Protein AF-A0A967WTF5-F1 (afdb_monomer_lite)

Sequence (83 aa):
MFYILHGPEEFERSREVARLRAQLAAGDQAMAQLNTTVLDGKNLTLGELRHACDTVPFMYDRRLVVVHGLLGWLAPTKRGKGA

Foldseek 3Di:
DDDDDDDPDPVVSVVVVVVVLCVQQVNDPVLSVQQEAEEELVVDDPVNVVVNQPDDRDPGDHHHYHYPCNCVNVPPDPPDPDD

Radius of gyration: 15.48 Å; chains: 1; bounding box: 43×18×48 Å

Structure (mmCIF, N/CA/C/O backbone):
data_AF-A0A967WTF5-F1
#
_entry.id   AF-A0A967WTF5-F1
#
loop_
_atom_site.group_PDB
_atom_site.id
_atom_site.type_symbol
_atom_site.label_atom_id
_atom_site.label_alt_id
_atom_site.label_comp_id
_atom_site.label_asym_id
_atom_site.label_entity_id
_atom_site.label_seq_id
_atom_site.pdbx_PDB_ins_code
_atom_site.Cartn_x
_atom_site.Cartn_y
_atom_site.Cartn_z
_atom_site.occupancy
_atom_site.B_iso_or_equiv
_atom_site.auth_seq_id
_atom_site.auth_comp_id
_atom_site.auth_asym_id
_atom_site.auth_atom_id
_atom_site.pdbx_PDB_model_num
ATOM 1 N N . MET A 1 1 ? -3.020 -11.737 -5.086 1.00 86.62 1 MET A N 1
ATOM 2 C CA . MET A 1 1 ? -2.371 -12.002 -3.782 1.00 86.62 1 MET A CA 1
ATOM 3 C C . MET A 1 1 ? -2.796 -10.903 -2.828 1.00 86.62 1 MET A C 1
ATOM 5 O O . MET A 1 1 ? -2.817 -9.760 -3.264 1.00 86.62 1 MET A O 1
ATOM 9 N N . PHE A 1 2 ? -3.133 -11.226 -1.581 1.00 91.81 2 PHE A N 1
ATOM 10 C CA . PHE A 1 2 ? -3.555 -10.235 -0.587 1.00 91.81 2 PHE A CA 1
ATOM 11 C C . PHE A 1 2 ? -2.662 -10.317 0.649 1.00 91.81 2 PHE A C 1
ATOM 13 O O . PHE A 1 2 ? -2.326 -11.412 1.091 1.00 91.81 2 PHE A O 1
ATOM 20 N N . TYR A 1 3 ? -2.302 -9.157 1.195 1.00 94.12 3 TYR A N 1
ATOM 21 C CA . TYR A 1 3 ? -1.534 -9.025 2.428 1.00 94.12 3 TYR A CA 1
ATOM 22 C C . TYR A 1 3 ? -2.329 -8.183 3.418 1.00 94.12 3 TYR A C 1
ATOM 24 O O . TYR A 1 3 ? -2.941 -7.186 3.037 1.00 94.12 3 TYR A O 1
ATOM 32 N N . ILE A 1 4 ? -2.291 -8.572 4.688 1.00 94.19 4 ILE A N 1
ATOM 33 C CA . ILE A 1 4 ? -2.843 -7.785 5.786 1.00 94.19 4 ILE A CA 1
ATOM 34 C C . ILE A 1 4 ? -1.692 -7.450 6.724 1.00 94.19 4 ILE A C 1
ATOM 36 O O . ILE A 1 4 ? -1.159 -8.326 7.399 1.00 94.19 4 ILE A O 1
ATOM 40 N N . LEU A 1 5 ? -1.318 -6.173 6.761 1.00 94.44 5 LEU A N 1
ATOM 41 C CA . LEU A 1 5 ? -0.322 -5.654 7.692 1.00 94.44 5 LEU A CA 1
ATOM 42 C C . LEU A 1 5 ? -1.057 -5.031 8.882 1.00 94.44 5 LEU A C 1
ATOM 44 O O . LEU A 1 5 ? -1.709 -3.996 8.744 1.00 94.44 5 LEU A O 1
ATOM 48 N N . HIS A 1 6 ? -0.981 -5.678 10.045 1.00 91.62 6 HIS A N 1
ATOM 49 C CA . HIS A 1 6 ? -1.653 -5.251 11.274 1.00 91.62 6 HIS A CA 1
ATOM 50 C C . HIS A 1 6 ? -0.694 -5.292 12.473 1.00 91.62 6 HIS A C 1
ATOM 52 O O . HIS A 1 6 ? 0.378 -5.882 12.400 1.00 91.62 6 HIS A O 1
ATOM 58 N N . GLY A 1 7 ? -1.087 -4.667 13.583 1.00 90.44 7 GLY A N 1
ATOM 59 C CA . GLY A 1 7 ? -0.244 -4.490 14.775 1.00 90.44 7 GLY A CA 1
ATOM 60 C C . GLY A 1 7 ? -0.099 -3.009 15.129 1.00 90.44 7 GLY A C 1
ATOM 61 O O . GLY A 1 7 ? -0.477 -2.185 14.308 1.00 90.44 7 GLY A O 1
ATOM 62 N N . PRO A 1 8 ? 0.377 -2.644 16.326 1.00 89.25 8 PRO A N 1
ATOM 63 C CA . PRO A 1 8 ? 0.494 -1.244 16.748 1.00 89.25 8 PRO A CA 1
ATOM 64 C C . PRO A 1 8 ? 1.663 -0.504 16.075 1.00 89.25 8 PRO A C 1
ATOM 66 O O . PRO A 1 8 ? 1.565 0.697 15.838 1.00 89.25 8 PRO A O 1
ATOM 69 N N . GLU A 1 9 ? 2.722 -1.227 15.704 1.00 94.75 9 GLU A N 1
ATOM 70 C CA . GLU A 1 9 ? 3.973 -0.662 15.191 1.00 94.75 9 GLU A CA 1
ATOM 71 C C . GLU A 1 9 ? 3.828 -0.112 13.765 1.00 94.75 9 GLU A C 1
ATOM 73 O O . GLU A 1 9 ? 3.835 -0.845 12.773 1.00 94.75 9 GLU A O 1
ATOM 78 N N . GLU A 1 10 ? 3.706 1.209 13.644 1.00 90.81 10 GLU A N 1
ATOM 79 C CA . GLU A 1 10 ? 3.569 1.875 12.348 1.00 90.81 10 GLU A CA 1
ATOM 80 C C . GLU A 1 10 ? 4.822 1.753 11.483 1.00 90.81 10 GLU A C 1
ATOM 82 O O . GLU A 1 10 ? 4.711 1.489 10.285 1.00 90.81 10 GLU A O 1
ATOM 87 N N . PHE A 1 11 ? 6.000 1.884 12.095 1.00 94.12 11 PHE A N 1
ATOM 88 C CA . PHE A 1 11 ? 7.275 1.823 11.389 1.00 94.12 11 PHE A CA 1
ATOM 89 C C . PHE A 1 11 ? 7.463 0.488 10.658 1.00 94.12 11 PHE A C 1
ATOM 91 O O . PHE A 1 11 ? 7.770 0.479 9.466 1.00 94.12 11 PHE A O 1
ATOM 98 N N . GLU A 1 12 ? 7.195 -0.635 11.329 1.00 94.25 12 GLU A N 1
ATOM 99 C CA . GLU A 1 12 ? 7.336 -1.969 10.733 1.00 94.25 12 GLU A CA 1
ATOM 100 C C . GLU A 1 12 ? 6.345 -2.198 9.585 1.00 94.25 12 GLU A C 1
ATOM 102 O O . GLU A 1 12 ? 6.723 -2.724 8.536 1.00 94.25 12 GLU A O 1
ATOM 107 N N . ARG A 1 13 ? 5.092 -1.733 9.717 1.00 94.25 13 ARG A N 1
ATOM 108 C CA . ARG A 1 13 ? 4.116 -1.813 8.614 1.00 94.25 13 ARG A CA 1
ATOM 109 C C . ARG A 1 13 ? 4.584 -1.012 7.400 1.00 94.25 13 ARG A C 1
ATOM 111 O O . ARG A 1 13 ? 4.556 -1.526 6.285 1.00 94.25 13 ARG A O 1
ATOM 118 N N . SER A 1 14 ? 5.038 0.223 7.606 1.00 93.12 14 SER A N 1
ATOM 119 C CA . SER A 1 14 ? 5.533 1.089 6.529 1.00 93.12 14 SER A CA 1
ATOM 120 C C . SER A 1 14 ? 6.786 0.514 5.864 1.00 93.12 14 SER A C 1
ATOM 122 O O . SER A 1 14 ? 6.917 0.555 4.638 1.00 93.12 14 SER A O 1
ATOM 124 N N . ARG A 1 15 ? 7.678 -0.095 6.652 1.00 95.12 15 ARG A N 1
ATOM 125 C CA . ARG A 1 15 ? 8.871 -0.788 6.160 1.00 95.12 15 ARG A CA 1
ATOM 126 C C . ARG A 1 15 ? 8.515 -1.990 5.287 1.00 95.12 15 ARG A C 1
ATOM 128 O O . ARG A 1 15 ? 9.116 -2.163 4.227 1.00 95.12 15 ARG A O 1
ATOM 135 N N . GLU A 1 16 ? 7.521 -2.783 5.677 1.00 95.19 16 GLU A N 1
ATOM 136 C CA . GLU A 1 16 ? 7.093 -3.935 4.880 1.00 95.19 16 GLU A CA 1
ATOM 137 C C . GLU A 1 16 ? 6.393 -3.515 3.577 1.00 95.19 16 GLU A C 1
ATOM 139 O O . GLU A 1 16 ? 6.653 -4.100 2.524 1.00 95.19 16 GLU A O 1
ATOM 144 N N . VAL A 1 17 ? 5.597 -2.438 3.591 1.00 94.06 17 VAL A N 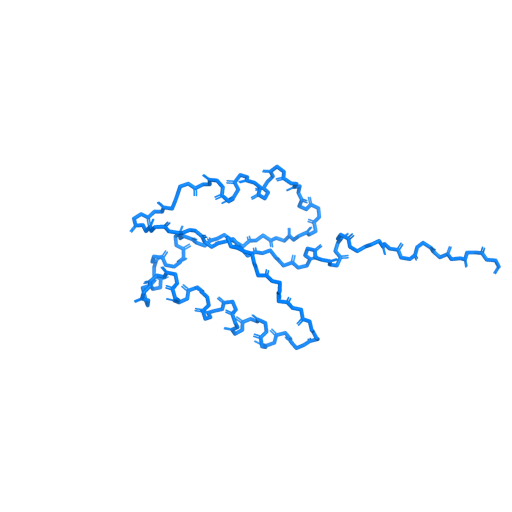1
ATOM 145 C CA . VAL A 1 17 ? 5.049 -1.847 2.354 1.00 94.06 17 VAL A CA 1
ATOM 146 C C . VAL A 1 17 ? 6.174 -1.399 1.416 1.00 94.06 17 VAL A C 1
ATOM 148 O O . VAL A 1 17 ? 6.135 -1.697 0.220 1.00 94.06 17 VAL A O 1
ATOM 151 N N . ALA A 1 18 ? 7.202 -0.727 1.943 1.00 92.75 18 ALA A N 1
ATOM 152 C CA . ALA A 1 18 ? 8.360 -0.316 1.152 1.00 92.75 18 ALA A CA 1
ATOM 153 C C . ALA A 1 18 ? 9.107 -1.524 0.557 1.00 92.75 18 ALA A C 1
ATOM 155 O O . ALA A 1 18 ? 9.505 -1.490 -0.610 1.00 92.75 18 ALA A O 1
ATOM 156 N N . ARG A 1 19 ? 9.232 -2.619 1.320 1.00 93.12 19 ARG A N 1
ATOM 157 C CA . ARG A 1 19 ? 9.824 -3.880 0.851 1.00 93.12 19 ARG A CA 1
ATOM 158 C C . ARG A 1 19 ? 9.035 -4.481 -0.314 1.00 93.12 19 ARG A C 1
ATOM 160 O O . ARG A 1 19 ? 9.634 -4.829 -1.331 1.00 93.12 19 ARG A O 1
ATOM 167 N N . LEU A 1 20 ? 7.707 -4.566 -0.197 1.00 92.62 20 LEU A N 1
ATOM 168 C CA . LEU A 1 20 ? 6.828 -5.069 -1.262 1.00 92.62 20 LEU A CA 1
ATOM 169 C C . LEU A 1 20 ? 6.924 -4.210 -2.527 1.00 92.62 20 LEU A C 1
ATOM 171 O O . LEU A 1 20 ? 7.033 -4.735 -3.635 1.00 92.62 20 LEU A O 1
ATOM 175 N N . ARG A 1 21 ? 6.943 -2.885 -2.360 1.00 91.19 21 ARG A N 1
ATOM 176 C CA . ARG A 1 21 ? 7.089 -1.935 -3.464 1.00 91.19 21 ARG A CA 1
ATOM 177 C C . ARG A 1 21 ? 8.430 -2.098 -4.192 1.00 91.19 21 ARG A C 1
ATOM 179 O O . ARG A 1 21 ? 8.454 -2.078 -5.418 1.00 91.19 21 ARG A O 1
ATOM 186 N N . ALA A 1 22 ? 9.530 -2.304 -3.466 1.00 90.06 22 ALA A N 1
ATOM 187 C CA . ALA A 1 22 ? 10.846 -2.535 -4.067 1.00 90.06 22 ALA A CA 1
ATOM 188 C C . ALA A 1 22 ? 10.925 -3.868 -4.834 1.00 90.06 22 ALA A C 1
ATOM 190 O O . ALA A 1 22 ? 11.524 -3.926 -5.908 1.00 90.06 22 ALA A O 1
ATOM 191 N N . GLN A 1 23 ? 10.289 -4.925 -4.314 1.00 88.81 23 GLN A N 1
ATOM 192 C CA . GLN A 1 23 ? 10.212 -6.227 -4.987 1.00 88.81 23 GLN A CA 1
ATOM 193 C C . GLN A 1 23 ? 9.389 -6.179 -6.275 1.00 88.81 23 GLN A C 1
ATOM 195 O O . GLN A 1 23 ? 9.723 -6.878 -7.230 1.00 88.81 23 GLN A O 1
ATOM 200 N N . LEU A 1 24 ? 8.324 -5.368 -6.307 1.00 86.19 24 LEU A N 1
ATOM 201 C CA . LEU A 1 24 ? 7.454 -5.234 -7.477 1.00 86.19 24 LEU A CA 1
ATOM 202 C C . LEU A 1 24 ? 8.232 -4.779 -8.711 1.00 86.19 24 LEU A C 1
ATOM 204 O O . LEU A 1 24 ? 8.003 -5.302 -9.793 1.00 86.19 24 LEU A O 1
ATOM 208 N N . ALA A 1 25 ? 9.144 -3.828 -8.524 1.00 82.69 25 ALA A N 1
ATOM 209 C CA . ALA A 1 25 ? 9.828 -3.138 -9.605 1.00 82.69 25 ALA A CA 1
ATOM 210 C C . ALA A 1 25 ? 11.286 -3.574 -9.797 1.00 82.69 25 ALA A C 1
ATOM 212 O O . ALA A 1 25 ? 12.076 -2.816 -10.350 1.00 82.69 25 ALA A O 1
ATOM 213 N N . ALA A 1 26 ? 11.675 -4.743 -9.272 1.00 84.88 26 ALA A N 1
ATOM 214 C CA . ALA A 1 26 ? 13.053 -5.245 -9.331 1.00 84.88 26 ALA A CA 1
ATOM 215 C C . ALA A 1 26 ? 14.118 -4.192 -8.929 1.00 84.88 26 ALA A C 1
ATOM 217 O O . ALA A 1 26 ? 15.225 -4.175 -9.460 1.00 84.88 26 ALA A O 1
ATOM 218 N N . GLY A 1 27 ? 13.778 -3.301 -7.988 1.00 79.94 27 GLY A N 1
ATOM 219 C CA . GLY A 1 27 ? 14.636 -2.194 -7.549 1.00 79.94 27 GLY A CA 1
ATOM 220 C C . GLY A 1 27 ? 14.458 -0.854 -8.284 1.00 79.94 27 GLY A C 1
ATOM 221 O O . GLY A 1 27 ? 14.953 0.155 -7.784 1.00 79.94 27 GLY A O 1
ATOM 222 N N . ASP A 1 28 ? 13.711 -0.786 -9.389 1.00 88.44 28 ASP A N 1
ATOM 223 C CA . ASP A 1 28 ? 13.412 0.456 -10.113 1.00 88.44 28 ASP A CA 1
ATOM 224 C C . ASP A 1 28 ? 12.331 1.286 -9.395 1.00 88.44 28 ASP A C 1
ATOM 226 O O . ASP A 1 28 ? 11.135 0.983 -9.395 1.00 88.44 28 ASP A O 1
ATOM 230 N N . GLN A 1 29 ? 12.749 2.390 -8.779 1.00 87.44 29 GLN A N 1
ATOM 231 C CA . GLN A 1 29 ? 11.844 3.260 -8.030 1.00 87.44 29 GLN A CA 1
ATOM 232 C C . GLN A 1 29 ? 10.823 4.000 -8.900 1.00 87.44 29 GLN A C 1
ATOM 234 O O . GLN A 1 29 ? 9.750 4.334 -8.391 1.00 87.44 29 GLN A O 1
ATOM 239 N N . ALA A 1 30 ? 11.127 4.282 -10.168 1.00 88.44 30 ALA A N 1
ATOM 240 C CA . ALA A 1 30 ? 10.194 4.950 -11.071 1.00 88.44 30 ALA A CA 1
ATOM 241 C C . ALA A 1 30 ? 9.074 3.982 -11.470 1.00 88.44 30 ALA A C 1
ATOM 243 O O . ALA A 1 30 ? 7.892 4.308 -11.345 1.00 88.44 30 ALA A O 1
ATOM 244 N N . MET A 1 31 ? 9.439 2.749 -11.828 1.00 90.38 31 MET A N 1
ATOM 245 C CA . MET A 1 31 ? 8.472 1.701 -12.168 1.00 90.38 31 MET A CA 1
A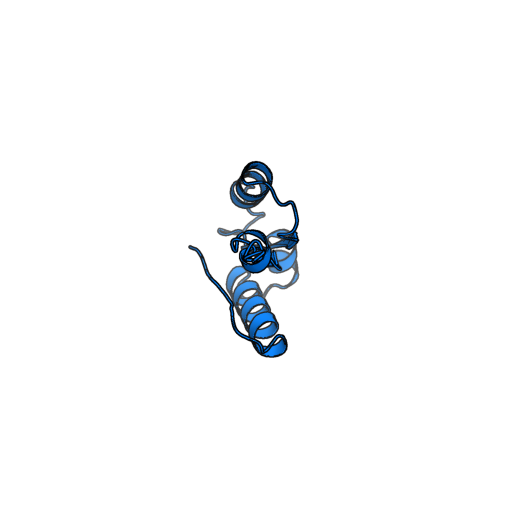TOM 246 C C . MET A 1 31 ? 7.610 1.304 -10.973 1.00 90.38 31 MET A C 1
ATOM 248 O O . MET A 1 31 ? 6.408 1.077 -11.123 1.00 90.38 31 MET A O 1
ATOM 252 N N . ALA A 1 32 ? 8.186 1.300 -9.768 1.00 91.19 32 ALA A N 1
ATOM 253 C CA . ALA A 1 32 ? 7.436 1.067 -8.542 1.00 91.19 32 ALA A CA 1
ATOM 254 C C . ALA A 1 32 ? 6.354 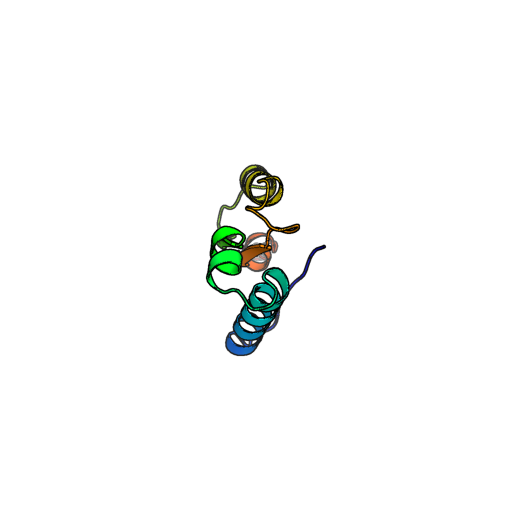2.131 -8.315 1.00 91.19 32 ALA A C 1
ATOM 256 O O . ALA A 1 32 ? 5.237 1.797 -7.927 1.00 91.19 32 ALA A O 1
ATOM 257 N N . GLN A 1 33 ? 6.673 3.405 -8.554 1.00 90.38 33 GLN A N 1
ATOM 258 C CA . GLN A 1 33 ? 5.730 4.512 -8.377 1.00 90.38 33 GLN A CA 1
ATOM 259 C C . GLN A 1 33 ? 4.597 4.470 -9.404 1.00 90.38 33 GLN A C 1
ATOM 261 O O . GLN A 1 33 ? 3.440 4.603 -9.019 1.00 90.38 33 GLN A O 1
ATOM 266 N N . LEU A 1 34 ? 4.908 4.213 -10.678 1.00 92.69 34 LEU A N 1
ATOM 267 C CA . LEU A 1 34 ? 3.905 4.125 -11.750 1.00 92.69 34 LEU A CA 1
ATOM 268 C C . LEU A 1 34 ? 2.914 2.968 -11.552 1.00 92.69 34 LEU A C 1
ATOM 270 O O . LEU A 1 34 ? 1.759 3.055 -11.966 1.00 92.69 34 LEU A O 1
ATOM 274 N N . ASN A 1 35 ? 3.356 1.896 -10.893 1.00 94.25 35 ASN A N 1
ATOM 275 C CA . ASN A 1 35 ? 2.567 0.689 -10.660 1.00 94.25 35 ASN A CA 1
ATOM 276 C C . ASN A 1 35 ? 2.017 0.567 -9.233 1.00 94.25 35 ASN A C 1
ATOM 278 O O . ASN A 1 35 ? 1.498 -0.492 -8.875 1.00 94.25 35 ASN A O 1
ATOM 282 N N . THR A 1 36 ? 2.109 1.624 -8.418 1.00 95.25 36 THR A N 1
ATOM 283 C CA . THR A 1 36 ? 1.564 1.642 -7.055 1.00 95.25 36 THR A CA 1
ATOM 284 C C . THR A 1 36 ? 0.396 2.615 -6.940 1.00 95.25 36 THR A C 1
ATOM 286 O O . THR A 1 36 ? 0.458 3.749 -7.401 1.00 95.25 36 THR A O 1
ATOM 289 N N . THR A 1 37 ? -0.679 2.201 -6.275 1.00 96.31 37 THR A N 1
ATOM 290 C CA . THR A 1 37 ? -1.781 3.081 -5.864 1.00 96.31 37 THR A CA 1
ATOM 291 C C . THR A 1 37 ? -1.937 3.021 -4.359 1.00 96.31 37 THR A C 1
ATOM 293 O O . THR A 1 37 ? -1.982 1.932 -3.792 1.00 96.31 37 THR A O 1
ATOM 296 N N . VAL A 1 38 ? -2.029 4.184 -3.719 1.00 95.75 38 VAL A N 1
ATOM 297 C CA . VAL A 1 38 ? -2.278 4.304 -2.281 1.00 95.75 38 VAL A CA 1
ATOM 298 C C . VAL A 1 38 ? -3.670 4.889 -2.087 1.00 95.75 38 VAL A C 1
ATOM 300 O O . VAL A 1 38 ? -3.985 5.929 -2.659 1.00 95.75 38 VAL A O 1
ATOM 303 N N . LEU A 1 39 ? -4.497 4.206 -1.303 1.00 96.75 39 LEU A N 1
ATOM 304 C CA . LEU A 1 39 ? -5.872 4.583 -0.999 1.00 96.75 39 LEU A CA 1
ATOM 305 C C . LEU A 1 39 ? -6.052 4.721 0.516 1.00 96.75 39 LEU A C 1
ATOM 307 O O . LEU A 1 39 ? -5.450 3.978 1.298 1.00 96.75 39 LEU A O 1
ATOM 311 N N . ASP A 1 40 ? -6.920 5.641 0.925 1.00 94.88 40 ASP A N 1
ATOM 312 C CA . ASP A 1 40 ? -7.470 5.666 2.279 1.00 94.88 40 ASP A CA 1
ATOM 313 C C . ASP A 1 40 ? -8.692 4.743 2.316 1.00 94.88 40 ASP A C 1
ATOM 315 O O . ASP A 1 40 ? -9.577 4.839 1.473 1.00 94.88 40 ASP A O 1
ATOM 319 N N . GLY A 1 41 ? -8.725 3.813 3.265 1.00 92.88 41 GLY A N 1
ATOM 320 C CA . GLY A 1 41 ? -9.824 2.876 3.462 1.00 92.88 41 GLY A CA 1
ATOM 321 C C . GLY A 1 41 ? -11.077 3.523 4.050 1.00 92.88 41 GLY A C 1
ATOM 322 O O . GLY A 1 41 ? -12.151 2.925 3.983 1.00 92.88 41 GLY A O 1
ATOM 323 N N . LYS A 1 42 ? -10.977 4.732 4.614 1.00 90.69 42 LYS A N 1
ATOM 324 C CA . LYS A 1 42 ? -12.135 5.480 5.104 1.00 90.69 42 LYS A CA 1
ATOM 325 C C . LYS A 1 42 ? -13.036 5.864 3.930 1.00 90.69 42 LYS A C 1
ATOM 327 O O . LYS A 1 42 ? -12.620 6.589 3.036 1.00 90.69 42 LYS A O 1
ATOM 332 N N . ASN A 1 43 ? -14.292 5.418 3.968 1.00 87.56 43 ASN A N 1
ATOM 333 C CA . ASN A 1 43 ? -15.279 5.593 2.891 1.00 87.56 43 ASN A CA 1
ATOM 334 C C . ASN A 1 43 ? -14.913 4.935 1.546 1.00 87.56 43 ASN A C 1
ATOM 336 O O . ASN A 1 43 ? -15.632 5.151 0.575 1.00 87.56 43 ASN A O 1
ATOM 340 N N . LEU A 1 44 ? -13.855 4.118 1.479 1.00 94.31 44 LEU A N 1
ATOM 341 C CA . LEU A 1 44 ? -13.495 3.418 0.249 1.00 94.31 44 LEU A CA 1
ATOM 342 C C . LEU A 1 44 ? -14.582 2.410 -0.121 1.00 94.31 44 LEU A C 1
ATOM 344 O O . LEU A 1 44 ? -14.935 1.528 0.669 1.00 94.31 44 LEU A O 1
ATOM 348 N N . THR A 1 45 ? -15.087 2.509 -1.343 1.00 93.88 45 THR A N 1
ATOM 349 C CA . THR A 1 45 ? -16.051 1.551 -1.873 1.00 93.88 45 THR A CA 1
ATOM 350 C C . THR A 1 45 ? -15.348 0.343 -2.486 1.00 93.88 45 THR A C 1
ATOM 352 O O . THR A 1 45 ? -14.217 0.407 -2.976 1.00 93.88 45 THR A O 1
ATOM 355 N N . LEU A 1 46 ? -16.054 -0.790 -2.531 1.00 93.69 46 LEU A N 1
ATOM 356 C CA . LEU A 1 46 ? -15.555 -1.977 -3.228 1.00 93.69 46 LEU A CA 1
ATOM 357 C C . LEU A 1 46 ? -15.351 -1.720 -4.732 1.00 93.69 46 LEU A C 1
ATOM 359 O O . LEU A 1 46 ? -14.468 -2.326 -5.335 1.00 93.69 46 LEU A O 1
ATOM 363 N N . GLY A 1 47 ? -16.156 -0.837 -5.332 1.00 96.19 47 GLY A N 1
ATOM 364 C CA . GLY A 1 47 ? -16.032 -0.452 -6.739 1.00 96.19 47 GLY A CA 1
ATOM 365 C C . GLY A 1 47 ? -14.719 0.275 -7.025 1.00 96.19 47 GLY A C 1
ATOM 366 O O . GLY A 1 47 ? -14.001 -0.114 -7.942 1.00 96.19 47 GLY A O 1
ATOM 367 N N . GLU A 1 48 ? -14.365 1.261 -6.200 1.00 95.56 48 GLU A N 1
ATOM 368 C CA . GLU A 1 48 ? -13.092 1.989 -6.309 1.00 95.56 48 GLU A CA 1
ATOM 369 C C . GLU A 1 48 ? -11.890 1.068 -6.089 1.00 95.56 48 GLU A C 1
ATOM 371 O O . GLU A 1 48 ? -10.945 1.085 -6.879 1.00 95.56 48 GLU A O 1
ATOM 376 N N . LEU A 1 49 ? -11.943 0.209 -5.063 1.00 95.75 49 LEU A N 1
ATOM 377 C CA . LEU A 1 49 ? -10.879 -0.761 -4.803 1.00 95.75 49 LEU A CA 1
ATOM 378 C C . LEU A 1 49 ? -10.695 -1.728 -5.980 1.00 95.75 49 LEU A C 1
ATOM 380 O O . LEU A 1 49 ? -9.568 -2.008 -6.385 1.00 95.75 49 LEU A O 1
ATOM 384 N N . ARG A 1 50 ? -11.798 -2.231 -6.545 1.00 96.06 50 ARG A N 1
ATOM 385 C CA . ARG A 1 50 ? -11.765 -3.107 -7.721 1.00 96.06 50 ARG A CA 1
ATOM 386 C C . ARG A 1 50 ? -11.164 -2.392 -8.923 1.00 96.06 50 ARG A C 1
ATOM 388 O O . ARG A 1 50 ? -10.264 -2.935 -9.547 1.00 96.06 50 ARG A O 1
ATOM 395 N N . HIS A 1 51 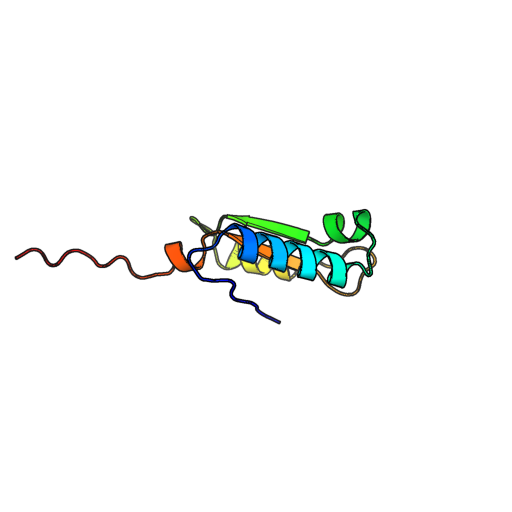? -11.602 -1.167 -9.198 1.00 96.56 51 HIS A N 1
ATOM 396 C CA . HIS A 1 51 ? -11.081 -0.379 -10.309 1.00 96.56 51 HIS A CA 1
ATOM 397 C C . HIS A 1 51 ? -9.562 -0.163 -10.201 1.00 96.56 51 HIS A C 1
ATOM 399 O O . HIS A 1 51 ? -8.833 -0.357 -11.174 1.00 96.56 51 HIS A O 1
ATOM 405 N N . ALA A 1 52 ? -9.069 0.152 -8.999 1.00 96.19 52 ALA A N 1
ATOM 406 C CA . ALA A 1 52 ? -7.640 0.289 -8.741 1.00 96.19 52 ALA A CA 1
ATOM 407 C C . ALA A 1 52 ? -6.868 -1.022 -8.965 1.00 96.19 52 ALA A C 1
ATOM 409 O O . ALA A 1 52 ? -5.752 -0.978 -9.476 1.00 96.19 52 ALA A O 1
ATOM 410 N N . CYS A 1 53 ? -7.438 -2.173 -8.597 1.00 95.31 53 CYS A N 1
ATOM 411 C CA . CYS A 1 53 ? -6.826 -3.490 -8.803 1.00 95.31 53 CYS A CA 1
ATOM 412 C C . CYS A 1 53 ? -6.849 -3.950 -10.271 1.00 95.31 53 CYS A C 1
ATOM 414 O O . CYS A 1 53 ? -5.888 -4.573 -10.712 1.00 95.31 53 CYS A O 1
ATOM 416 N N . ASP A 1 54 ? -7.911 -3.630 -11.015 1.00 95.25 54 ASP A N 1
ATOM 417 C CA . ASP A 1 54 ? -8.110 -4.057 -12.410 1.00 95.25 54 ASP A CA 1
ATOM 418 C C . ASP A 1 54 ? -7.353 -3.171 -13.417 1.00 95.25 54 ASP A C 1
ATOM 420 O O . ASP A 1 54 ? -7.282 -3.479 -14.607 1.00 95.25 54 ASP A O 1
ATOM 424 N N . THR A 1 55 ? -6.771 -2.060 -12.955 1.00 94.81 55 THR A N 1
ATOM 425 C CA . THR A 1 55 ? -5.962 -1.179 -13.801 1.00 94.81 55 THR A CA 1
ATOM 426 C C . THR A 1 55 ? -4.715 -1.916 -14.295 1.00 94.81 55 THR A C 1
ATOM 428 O O . THR A 1 55 ? -3.904 -2.393 -13.498 1.00 94.81 55 THR A O 1
ATOM 431 N N . VAL A 1 56 ? -4.534 -1.952 -15.619 1.00 94.25 56 VAL A N 1
ATOM 432 C CA . VAL A 1 56 ? -3.381 -2.587 -16.272 1.00 94.25 56 VAL A CA 1
ATOM 433 C C . VAL A 1 56 ? -2.073 -1.944 -15.775 1.00 94.25 56 VAL A C 1
ATOM 435 O O . VAL A 1 56 ? -1.961 -0.714 -15.793 1.00 94.25 56 VAL A O 1
ATOM 438 N N . PRO A 1 57 ? -1.084 -2.733 -15.315 1.00 92.94 57 PRO A N 1
ATOM 439 C CA . PRO A 1 57 ? 0.212 -2.199 -14.912 1.00 92.94 57 PRO A CA 1
ATOM 440 C C . PRO A 1 57 ? 1.010 -1.642 -16.109 1.00 92.94 57 PRO A C 1
ATOM 442 O O . PRO A 1 57 ? 0.932 -2.143 -17.229 1.00 92.94 57 PRO A O 1
ATOM 445 N N . PHE A 1 58 ? 1.804 -0.601 -15.871 1.00 91.56 58 PHE A N 1
ATOM 446 C CA . PHE A 1 58 ? 2.667 0.049 -16.852 1.00 91.56 58 PHE A CA 1
ATOM 447 C C . PHE A 1 58 ? 4.017 -0.671 -16.968 1.00 91.56 58 PHE A C 1
ATOM 449 O O . PHE A 1 58 ? 4.809 -0.651 -16.024 1.00 91.56 58 PHE A O 1
ATOM 456 N N . MET A 1 59 ? 4.281 -1.274 -18.136 1.00 90.12 59 MET A N 1
ATOM 457 C CA . MET A 1 59 ? 5.547 -1.947 -18.501 1.00 90.12 59 MET A CA 1
ATOM 458 C C . MET A 1 59 ? 6.069 -2.963 -17.463 1.00 90.12 59 MET A C 1
ATOM 460 O O . MET A 1 59 ? 7.264 -3.234 -17.405 1.00 90.12 59 MET A O 1
ATOM 464 N N . TYR A 1 60 ? 5.178 -3.521 -16.643 1.00 87.19 60 TYR A N 1
ATOM 465 C CA . TYR A 1 60 ? 5.478 -4.4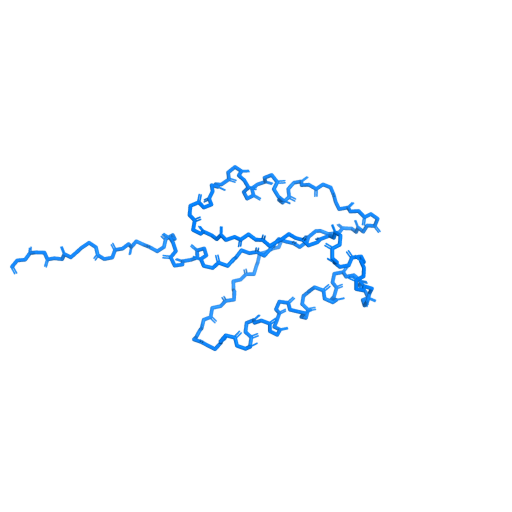80 -15.582 1.00 87.19 60 TYR A CA 1
ATOM 466 C C . TYR A 1 60 ? 4.351 -5.506 -15.469 1.00 87.19 60 TYR A C 1
ATOM 468 O O . TYR A 1 60 ? 3.221 -5.254 -15.879 1.00 87.19 60 TYR A O 1
ATOM 476 N N . ASP A 1 61 ? 4.635 -6.648 -14.850 1.00 87.50 61 ASP A N 1
ATOM 477 C CA . ASP A 1 61 ? 3.663 -7.745 -14.768 1.00 87.50 61 ASP A CA 1
ATOM 478 C C . ASP A 1 61 ? 2.614 -7.562 -13.663 1.00 87.50 61 ASP A C 1
ATOM 480 O O . ASP A 1 61 ? 1.641 -8.313 -13.582 1.00 87.50 61 ASP A O 1
ATOM 484 N N . ARG A 1 62 ? 2.834 -6.627 -12.728 1.00 90.25 62 ARG A N 1
ATOM 485 C CA . ARG A 1 62 ? 2.054 -6.532 -11.486 1.00 90.25 62 ARG A CA 1
ATOM 486 C C . ARG A 1 62 ? 1.831 -5.087 -11.046 1.00 90.25 62 ARG A C 1
ATOM 488 O O . ARG A 1 62 ? 2.716 -4.247 -11.168 1.00 90.25 62 ARG A O 1
ATOM 495 N N . ARG A 1 63 ? 0.661 -4.846 -10.445 1.00 93.38 63 ARG A N 1
ATOM 496 C CA . ARG A 1 63 ? 0.274 -3.598 -9.771 1.00 93.38 63 ARG A CA 1
ATOM 497 C C . ARG A 1 63 ? 0.201 -3.816 -8.262 1.00 93.38 63 ARG A C 1
ATOM 499 O O . ARG A 1 63 ? -0.303 -4.843 -7.807 1.00 93.38 63 ARG A O 1
ATOM 506 N N . LEU A 1 64 ? 0.674 -2.844 -7.490 1.00 95.44 64 LEU A N 1
ATOM 507 C CA . LEU A 1 64 ? 0.542 -2.814 -6.037 1.00 95.44 64 LEU A CA 1
ATOM 508 C C . LEU A 1 64 ? -0.544 -1.812 -5.638 1.00 95.44 64 LEU A C 1
ATOM 510 O O . LEU A 1 64 ? -0.445 -0.625 -5.928 1.00 95.44 64 LEU A O 1
ATOM 514 N N . VAL A 1 65 ? -1.570 -2.278 -4.934 1.00 96.75 65 VAL A N 1
ATOM 515 C CA . VAL A 1 65 ? -2.585 -1.410 -4.325 1.00 96.75 65 VAL A CA 1
ATOM 516 C C . VAL A 1 65 ? -2.436 -1.497 -2.812 1.00 96.75 65 VAL A C 1
ATOM 518 O O . VAL A 1 65 ? -2.511 -2.582 -2.237 1.00 96.75 65 VAL A O 1
ATOM 521 N N . VAL A 1 66 ? -2.192 -0.357 -2.174 1.00 96.56 66 VAL A N 1
ATOM 522 C CA . VAL A 1 66 ? -2.036 -0.218 -0.724 1.00 96.56 66 VAL A CA 1
ATOM 523 C C . VAL A 1 66 ? -3.247 0.528 -0.191 1.00 96.56 66 VAL A C 1
ATOM 525 O O . VAL A 1 66 ? -3.555 1.618 -0.665 1.00 96.56 66 VAL A O 1
ATOM 528 N N . VAL A 1 67 ? -3.926 -0.042 0.803 1.00 97.00 67 VAL A N 1
ATOM 529 C CA . VAL A 1 67 ? -5.072 0.603 1.453 1.00 97.00 67 VAL A CA 1
ATOM 530 C C . VAL A 1 67 ? -4.771 0.795 2.933 1.00 97.00 67 VAL A C 1
ATOM 532 O O . VAL A 1 67 ? -4.617 -0.180 3.672 1.00 97.00 67 VAL A O 1
ATOM 535 N N . HIS A 1 68 ? -4.699 2.045 3.379 1.00 95.31 68 HIS A N 1
ATOM 536 C CA . HIS A 1 68 ? -4.511 2.372 4.792 1.00 95.31 68 HIS A CA 1
ATOM 537 C C . HIS A 1 68 ? -5.851 2.390 5.531 1.00 95.31 68 HIS A C 1
ATOM 539 O O . HIS A 1 68 ? -6.870 2.758 4.970 1.00 95.31 68 HIS A O 1
ATOM 545 N N . GLY A 1 69 ? -5.882 1.967 6.797 1.00 92.44 69 GLY A N 1
ATOM 546 C CA . GLY A 1 69 ? -7.074 2.115 7.648 1.00 92.44 69 GLY A CA 1
ATOM 547 C C . GLY A 1 69 ? -8.298 1.256 7.287 1.00 92.44 69 GLY A C 1
ATOM 548 O O . GLY A 1 69 ? -9.293 1.311 8.007 1.00 92.44 69 GLY A O 1
ATOM 549 N N . LEU A 1 70 ? -8.236 0.416 6.245 1.00 92.62 70 LEU A N 1
ATOM 550 C CA . LEU A 1 70 ? -9.381 -0.371 5.761 1.00 92.62 70 LEU A CA 1
ATOM 551 C C . LEU A 1 70 ? -10.007 -1.257 6.844 1.00 92.62 70 LEU A C 1
ATOM 553 O O . LEU A 1 70 ? -11.220 -1.254 7.025 1.00 92.62 70 LEU A O 1
ATOM 557 N N . LEU A 1 71 ? -9.187 -2.004 7.587 1.00 89.50 71 LEU A N 1
ATOM 558 C CA . LEU A 1 71 ? -9.695 -2.904 8.625 1.00 89.50 71 LEU A CA 1
ATOM 559 C C . LEU A 1 71 ? -10.347 -2.154 9.787 1.00 89.50 71 LEU A C 1
ATOM 561 O O . LEU A 1 71 ? -11.324 -2.642 10.340 1.00 89.50 71 LEU A O 1
ATOM 565 N N . GLY A 1 72 ? -9.838 -0.970 10.138 1.00 88.38 72 GLY A N 1
ATOM 566 C CA . GLY A 1 72 ? -10.447 -0.132 11.171 1.00 88.38 72 GLY A CA 1
ATOM 567 C C . GLY A 1 72 ? -11.823 0.387 10.753 1.00 88.38 72 GLY A C 1
ATOM 568 O O . GLY A 1 72 ? -12.710 0.498 11.591 1.00 88.38 72 GLY A O 1
ATOM 569 N N . TRP A 1 73 ? -12.008 0.649 9.458 1.00 86.38 73 TRP A N 1
ATOM 570 C CA . TRP A 1 73 ? -13.289 1.062 8.889 1.00 86.38 73 TRP A CA 1
ATOM 571 C C . TRP A 1 73 ? -14.294 -0.092 8.765 1.00 86.38 73 TRP A C 1
ATOM 573 O O . TRP A 1 73 ? -15.469 0.075 9.080 1.00 86.38 73 TRP A O 1
ATOM 583 N N . LEU A 1 74 ? -13.838 -1.269 8.326 1.00 85.94 74 LEU A N 1
ATOM 584 C CA . LEU A 1 74 ? -14.686 -2.457 8.171 1.00 85.94 74 LEU A CA 1
ATOM 585 C C . LEU A 1 74 ? -15.027 -3.132 9.503 1.00 85.94 74 LEU A C 1
ATOM 587 O O . LEU A 1 74 ? -16.003 -3.883 9.573 1.00 85.94 74 LEU A O 1
ATOM 591 N N . ALA A 1 75 ? -14.222 -2.912 10.545 1.00 83.69 75 ALA A N 1
ATOM 592 C CA . ALA A 1 75 ? -14.493 -3.462 11.859 1.00 83.69 75 ALA A CA 1
ATOM 593 C C . ALA A 1 75 ? -15.856 -2.953 12.354 1.00 83.69 75 ALA A C 1
ATOM 595 O O . ALA A 1 75 ? -16.093 -1.742 12.366 1.00 83.69 75 ALA A O 1
ATOM 596 N N . PRO A 1 76 ? -16.762 -3.847 12.788 1.00 73.56 76 PRO A N 1
ATOM 597 C CA . PRO A 1 76 ? -18.024 -3.419 13.359 1.00 73.56 76 PRO A CA 1
ATOM 598 C C . PRO A 1 76 ? -17.723 -2.523 14.556 1.00 73.56 76 PRO A C 1
ATOM 600 O O . PRO A 1 76 ? -17.054 -2.935 15.509 1.00 73.56 76 PRO A O 1
ATOM 603 N N . THR A 1 77 ? -18.213 -1.284 14.513 1.00 65.06 77 THR A N 1
ATOM 604 C CA . THR A 1 77 ? -18.180 -0.432 15.696 1.00 65.06 77 THR A CA 1
ATOM 605 C C . THR A 1 77 ? -18.944 -1.189 16.780 1.00 65.06 77 THR A C 1
ATOM 607 O O . THR A 1 77 ? -20.059 -1.667 16.550 1.00 65.06 77 THR A O 1
ATOM 610 N N . LYS A 1 78 ? -18.338 -1.388 17.958 1.00 59.88 78 LYS A N 1
ATOM 611 C CA . LYS A 1 78 ? -19.091 -1.859 19.124 1.00 59.88 78 LYS A CA 1
ATOM 612 C C . LYS A 1 78 ? -20.117 -0.774 19.430 1.00 59.88 78 LYS A C 1
ATOM 614 O O . LYS A 1 78 ? -19.829 0.173 20.154 1.00 59.88 78 LYS A O 1
ATOM 619 N N . ARG A 1 79 ? -21.297 -0.882 18.820 1.00 54.75 79 ARG A N 1
ATOM 620 C CA . ARG A 1 79 ? -22.470 -0.072 19.124 1.00 54.75 79 ARG A CA 1
ATOM 621 C C . ARG A 1 79 ? -22.698 -0.256 20.619 1.00 54.75 79 ARG A C 1
ATOM 623 O O . ARG A 1 79 ? -22.896 -1.386 21.066 1.00 54.75 79 ARG A O 1
ATOM 630 N N . GLY A 1 80 ? -22.504 0.820 21.380 1.00 50.22 80 GLY A N 1
ATOM 631 C CA . GLY A 1 80 ? -22.519 0.785 22.835 1.00 50.22 80 GLY A CA 1
ATOM 632 C C . GLY A 1 80 ? -23.739 0.022 23.333 1.00 50.22 80 GLY A C 1
ATOM 633 O O . GLY A 1 80 ? -24.862 0.294 22.908 1.00 50.22 80 GLY A O 1
ATOM 634 N N . LYS A 1 81 ? -23.509 -0.947 24.223 1.00 46.50 81 LYS A N 1
ATOM 635 C CA . LYS A 1 81 ? -24.554 -1.427 25.122 1.00 46.50 81 LYS A CA 1
ATOM 636 C C . LYS A 1 81 ? -24.943 -0.224 25.978 1.00 46.50 81 LYS A C 1
ATOM 638 O O . LYS A 1 81 ? -24.250 0.091 26.937 1.00 46.50 81 LYS A O 1
ATOM 643 N N . GLY A 1 82 ? -25.989 0.482 25.565 1.00 55.00 82 GLY A N 1
ATOM 644 C CA . GLY A 1 82 ? -26.788 1.266 26.489 1.00 55.00 82 GLY A CA 1
ATOM 645 C C . GLY A 1 82 ? -27.538 0.289 27.386 1.00 55.00 82 GLY A C 1
ATOM 646 O O . GLY A 1 82 ? -28.313 -0.526 26.885 1.00 55.00 82 GLY A O 1
ATOM 647 N N . ALA A 1 83 ? -27.236 0.340 28.676 1.00 42.00 83 ALA A N 1
ATOM 648 C CA . ALA A 1 83 ? -28.087 -0.072 29.782 1.00 42.00 83 ALA A CA 1
ATOM 649 C C . ALA A 1 83 ? -27.711 0.818 30.967 1.00 42.00 83 ALA A C 1
ATOM 651 O O . ALA A 1 83 ? -26.488 0.939 31.215 1.00 42.00 83 ALA A O 1
#

Secondary structure (DSSP, 8-state):
------SS-HHHHHHHHHHHHHHHTTT-HHHHHHTEEEEE-TT--HHHHHHHHHSPPSSSS--EEEEESHHHHHSPP------

pLDDT: mean 88.57, std 11.63, range [42.0, 97.0]

=== Feature glossary ===
Reading guide. The protein is described through the following features:

Foldseek 3Di. A 3Di character summarizes, for each residue, the relative orientation of the Cα frame of its nearest spatial neighbor. Because it encodes fold topology rather than chemistry, 3Di alignments detect remote structural similarity that sequence alignment misses.

Contact-map, Ramachandran, and PAE plots. Plot images: a contact map (which residues are close in 3D, as an N×N binary image), a Ramachandran scatter (backbone torsion angles, revealing secondary-structure composition at a glance), and — for AlphaFold structures — a PAE heatmap (pairwise prediction confidence).

Radius of gyration, Cα contacts, bounding box. Radius of gyration (Rg) is the root-mean-square distance of Cα atoms from their centroid — a single number for overall size and compactness. A globular domain of N residues has Rg ≈ 2.2·N^0.38 Å; an extended or disordered chain has a much larger Rg. The Cα contact count is the number of residue pairs whose Cα atoms are with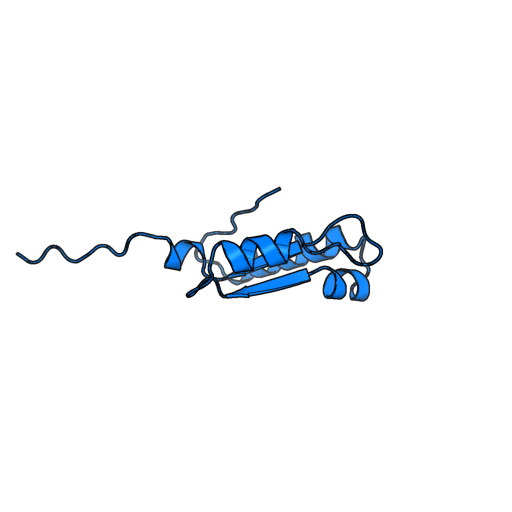in 8 Å and are more than four positions apart in sequence — a standard proxy for tertiary packing density. The bounding box is the smallest axis-aligned box enclosing all Cα atoms.

Secondary structure (8-state, DSSP). Eight-state secondary structure (DSSP): H is the canonical α-helix, G the tighter 3₁₀-helix, I the wider π-helix; E/B are β-structure, T and S are turns and bends, and '-' is everything else. DSSP derives these from the pattern of main-chain N–H···O=C hydrogen bonds, not from the sequence.

B-factor. B-factor (Debye–Waller factor) reflects atomic displacement in the crystal lattice. It is an experimental observable (units Å²), not a prediction; low values mean the atom is pinned down, high values mean it moves or is heterogeneous across the crystal.

pLDDT. pLDDT is the predicted lDDT-Cα score: AlphaFold's confidence that the local environment of each residue (all inter-atomic distances within 15 Å) is correctly placed. It is a per-residue number between 0 and 100, with higher meaning more reliable.

Nearest PDB structures. Nearest PDB neighbors are the top structural matches found by Foldseek when searching this structure against the entire Protein Data Bank. Each hit reports a TM-score (0 to 1; >0.5 almost always implies the same fold) and an E-value. These are *structural* homologs — they may share no detectable sequence similarity.

Solvent-accessible surface area. Accessible surface area quantifies burial. A residue with SASA near zero is packed into the hydrophobic core; one with SASA >100 Å² sits on the surface. Computed here via the Shrake–Rupley numerical algorithm with a 1.4 Å probe.

Rendered structure images. Structure images are PyMOL renders from six orthogonal camera directions. Cartoon representation draws helices as coils and strands as arrows; sticks shows the backbone as bonds; surface shows the solvent-excluded envelope. Rainbow coloring maps sequence position to hue (blue→red, N→C); chain coloring assigns a distinct color per polypeptide.

Backbone torsions (φ/ψ). φ (phi) and ψ (psi) are the two rotatable backbone dihedrals per residue: φ is the C(i-1)–N–Cα–C torsion, ψ is the N–Cα–C–N(i+1) torsion, both in degrees on (−180°, 180°]. α-helical residues cluster near (−60°, −45°); β-strand residues near (−120°, +130°). A Ramachandran plot is simply a scatter of (φ, ψ) for every residue.

Predicted aligned error. Predicted Aligned Error (PAE) is an AlphaFold confidence matrix: entry (i, j) is the expected error in the position of residue j, in ångströms, when the prediction is superimposed on the true structure at residue i. Low PAE within a block of residues means that block is internally rigid and well-predicted; high PAE between two blocks means their relative placement is uncertain even if each block individually is confident.

mmCIF coordinates. Structure coordinates are given as an mmCIF _atom_site loop: one row per atom with element, residue name, chain id, sequence number, and x/y/z position in Å. Only the four main-chain atoms per residue are included here; side chains are omitted to keep the record compact.

InterPro / GO / CATH / organism. Database cross-references. InterPro integrates a dozen domain/family signature databases into unified entries with residue-range hits. GO terms attach function/process/location labels with evidence codes. CATH codes position the fold in a four-level structural taxonomy. Organism is the NCBI-taxonomy species name.

Secondary structure (3-state, P-SEA). SS3 is a coarse helix/strand/coil call (letters a/b/c) made by the P-SEA algorithm from inter-Cα distances and dihedrals. It is less detailed than DSSP but needs only Cα positions.

Sequence. Sequence gives the chain of amino acids in standard one-letter code (A=alanine, C=cysteine, …, Y=tyrosine), read N→C. It is the only feature that is directly encoded by the gene; all structural features are derived from the folded form of this sequence.